Protein AF-A0A3C1FHW7-F1 (afdb_monomer_lite)

Foldseek 3Di:
DPPCPVVVLCCLQLVDFDPDDWDDDPNDTDGRNHSVRSVVVVDDDDDD

Structure (mmCIF, N/CA/C/O backbone):
data_AF-A0A3C1FHW7-F1
#
_entry.id   AF-A0A3C1FHW7-F1
#
loop_
_atom_site.group_PDB
_atom_site.id
_atom_site.type_symbol
_atom_site.label_atom_id
_atom_site.label_alt_id
_atom_site.label_comp_id
_atom_site.label_asym_id
_atom_site.label_entity_id
_atom_site.label_seq_id
_atom_site.pdbx_PDB_ins_code
_atom_site.Cartn_x
_atom_site.Cartn_y
_atom_site.Cartn_z
_atom_site.occupancy
_atom_site.B_iso_or_equiv
_atom_site.auth_seq_id
_atom_site.auth_comp_id
_atom_site.auth_asym_id
_atom_site.auth_atom_id
_atom_site.pdbx_PDB_model_num
ATOM 1 N N . ASN A 1 1 ? 16.416 -5.247 -2.932 1.00 76.44 1 ASN A N 1
ATOM 2 C CA . ASN A 1 1 ? 16.548 -6.111 -4.133 1.00 76.44 1 ASN A CA 1
ATOM 3 C C . ASN A 1 1 ? 15.648 -5.700 -5.308 1.00 76.44 1 ASN A C 1
ATOM 5 O O . ASN A 1 1 ? 15.490 -6.495 -6.218 1.00 76.44 1 ASN A O 1
ATOM 9 N N . GLY A 1 2 ? 15.081 -4.483 -5.351 1.00 89.25 2 GLY A N 1
ATOM 10 C CA . GLY A 1 2 ? 14.464 -3.937 -6.577 1.00 89.25 2 GLY A CA 1
ATOM 11 C C . GLY A 1 2 ? 13.152 -4.580 -7.051 1.00 89.25 2 GLY A C 1
ATOM 12 O O . GLY A 1 2 ? 12.478 -4.006 -7.886 1.00 89.25 2 GLY A O 1
ATOM 13 N N . ALA A 1 3 ? 1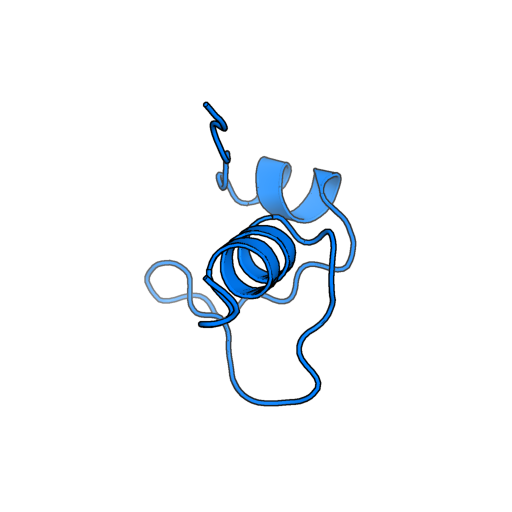2.728 -5.704 -6.470 1.00 94.81 3 ALA A N 1
ATOM 14 C CA . ALA A 1 3 ? 11.522 -6.440 -6.863 1.00 94.81 3 ALA A CA 1
ATOM 15 C C . ALA A 1 3 ? 10.181 -5.750 -6.511 1.00 94.81 3 ALA A C 1
ATOM 17 O O . ALA A 1 3 ? 9.143 -6.396 -6.517 1.00 94.81 3 ALA A O 1
ATOM 18 N N . GLY A 1 4 ? 10.189 -4.475 -6.111 1.00 94.12 4 GLY A N 1
ATOM 19 C CA . GLY A 1 4 ? 8.961 -3.716 -5.845 1.00 94.12 4 GLY A CA 1
ATOM 20 C C . GLY A 1 4 ? 8.280 -3.955 -4.492 1.00 94.12 4 GLY A C 1
ATOM 21 O O . GLY A 1 4 ? 7.260 -3.333 -4.236 1.00 94.12 4 GLY A O 1
ATOM 22 N N . LYS A 1 5 ? 8.831 -4.773 -3.581 1.00 94.31 5 LYS A N 1
ATOM 23 C CA . LYS A 1 5 ? 8.205 -5.041 -2.264 1.00 94.31 5 LYS A CA 1
ATOM 24 C C . LYS A 1 5 ? 7.848 -3.773 -1.482 1.00 94.31 5 LYS A C 1
ATOM 26 O O . LYS A 1 5 ? 6.730 -3.636 -1.007 1.00 94.31 5 LYS A O 1
ATOM 31 N N . SER A 1 6 ? 8.782 -2.828 -1.371 1.00 93.69 6 SER A N 1
ATOM 32 C CA . SER A 1 6 ? 8.524 -1.566 -0.668 1.00 93.69 6 SER A CA 1
ATOM 33 C C . SER A 1 6 ? 7.492 -0.706 -1.397 1.00 93.69 6 SER A C 1
ATOM 35 O O . SER A 1 6 ? 6.721 -0.013 -0.747 1.00 93.69 6 SER A O 1
ATOM 37 N N . THR A 1 7 ? 7.449 -0.762 -2.730 1.00 94.81 7 THR A N 1
ATOM 38 C CA . THR A 1 7 ? 6.421 -0.081 -3.529 1.00 94.81 7 THR A CA 1
ATOM 39 C C . THR A 1 7 ? 5.048 -0.689 -3.271 1.00 94.81 7 THR A C 1
ATOM 41 O O . THR A 1 7 ? 4.108 0.050 -3.008 1.00 94.81 7 THR A O 1
ATOM 44 N N . LEU A 1 8 ? 4.944 -2.020 -3.251 1.00 93.88 8 LEU A N 1
ATOM 45 C CA . LEU A 1 8 ? 3.704 -2.720 -2.928 1.00 93.88 8 LEU A CA 1
ATOM 46 C C . LEU A 1 8 ? 3.202 -2.341 -1.532 1.00 93.88 8 LEU A C 1
ATOM 48 O O . LEU A 1 8 ? 2.039 -1.988 -1.381 1.00 93.88 8 LEU A O 1
ATOM 52 N N . LEU A 1 9 ? 4.081 -2.346 -0.525 1.00 94.06 9 LEU A N 1
ATOM 53 C CA . LEU A 1 9 ? 3.706 -1.941 0.832 1.00 94.06 9 LEU A CA 1
ATOM 54 C C . LEU A 1 9 ? 3.224 -0.486 0.887 1.00 94.06 9 LEU A C 1
ATOM 56 O O . LEU A 1 9 ? 2.229 -0.218 1.549 1.00 94.06 9 LEU A O 1
ATOM 60 N N . LYS A 1 10 ? 3.870 0.431 0.154 1.00 94.44 10 LYS A N 1
ATOM 61 C CA . LYS A 1 10 ? 3.433 1.834 0.050 1.00 94.44 10 LYS A CA 1
ATOM 62 C C . LYS A 1 10 ? 2.072 1.987 -0.630 1.00 94.44 10 LYS A C 1
ATOM 64 O O . LYS A 1 10 ? 1.325 2.888 -0.268 1.00 94.44 10 LYS A O 1
ATOM 69 N N . VAL A 1 11 ? 1.750 1.139 -1.605 1.00 95.69 11 VAL A N 1
ATOM 70 C CA . VAL A 1 11 ? 0.424 1.126 -2.241 1.00 95.69 11 VAL A CA 1
ATOM 71 C C . VAL A 1 11 ? -0.632 0.610 -1.262 1.00 95.69 11 VAL A C 1
ATOM 73 O O . VAL A 1 11 ? -1.656 1.258 -1.066 1.00 95.69 11 VAL A O 1
ATOM 76 N N . LEU A 1 12 ? -0.362 -0.509 -0.583 1.00 94.44 12 LEU A N 1
ATOM 77 C CA . LEU A 1 12 ? -1.282 -1.080 0.408 1.00 94.44 12 LEU A CA 1
ATOM 78 C C . LEU A 1 12 ? -1.497 -0.156 1.612 1.00 94.44 12 LEU A C 1
ATOM 80 O O . LEU A 1 12 ? -2.594 -0.119 2.159 1.00 94.44 12 LEU A O 1
ATOM 84 N N . SER A 1 13 ? -0.480 0.614 2.001 1.00 95.25 13 SER A N 1
ATOM 85 C CA . SER A 1 13 ? -0.585 1.600 3.074 1.00 95.25 13 SER A CA 1
ATOM 86 C C . SER A 1 13 ? -1.189 2.932 2.633 1.00 95.25 13 SER A C 1
ATOM 88 O O . SER A 1 13 ? -1.209 3.851 3.440 1.00 95.25 13 SER A O 1
ATOM 90 N N . GLY A 1 14 ? -1.614 3.095 1.374 1.00 95.00 14 GLY A N 1
ATOM 91 C CA . GLY A 1 14 ? -2.153 4.360 0.861 1.00 95.00 14 GLY A CA 1
ATOM 92 C C . GLY A 1 14 ? -1.135 5.501 0.763 1.00 95.00 14 GLY A C 1
ATOM 93 O O . GLY A 1 14 ? -1.520 6.654 0.578 1.00 95.00 14 GLY A O 1
ATOM 94 N N . ALA A 1 15 ? 0.161 5.208 0.900 1.00 95.31 15 ALA A N 1
ATOM 95 C CA . ALA A 1 15 ? 1.219 6.191 0.711 1.00 95.31 15 ALA A CA 1
ATOM 96 C C . ALA A 1 15 ? 1.435 6.503 -0.775 1.00 95.31 15 ALA A C 1
ATOM 98 O O . ALA A 1 15 ? 1.701 7.657 -1.103 1.00 95.31 15 ALA A O 1
ATOM 99 N N . TYR A 1 16 ? 1.320 5.497 -1.652 1.00 95.75 16 TYR A N 1
ATOM 100 C CA . TYR A 1 16 ? 1.383 5.627 -3.113 1.00 95.75 16 TYR A CA 1
ATOM 101 C C . TYR A 1 16 ? 0.067 5.192 -3.754 1.00 95.75 16 TYR A C 1
ATOM 103 O O . TYR A 1 16 ? -0.579 4.252 -3.297 1.00 95.75 16 TYR A O 1
ATOM 111 N N . HIS A 1 17 ? -0.289 5.846 -4.856 1.00 93.50 17 HIS A N 1
ATOM 112 C CA . HIS A 1 17 ? -1.421 5.454 -5.684 1.00 93.50 17 HIS A CA 1
ATOM 113 C C . HIS A 1 17 ? -0.925 4.550 -6.823 1.00 93.50 17 HIS A C 1
ATOM 115 O O . HIS A 1 17 ? 0.091 4.884 -7.435 1.00 93.50 17 HIS A O 1
ATOM 121 N N . PRO A 1 18 ? -1.552 3.388 -7.076 1.00 93.81 18 PRO A N 1
ATOM 122 C CA . PRO A 1 18 ? -1.154 2.538 -8.187 1.00 93.81 18 PRO A CA 1
ATOM 123 C C . PRO A 1 18 ? -1.585 3.169 -9.516 1.00 93.81 18 PRO A C 1
ATOM 125 O O . PRO A 1 18 ? -2.707 3.650 -9.640 1.00 93.81 18 PRO A O 1
ATOM 128 N N . ASP A 1 19 ? -0.734 3.083 -10.539 1.00 93.94 19 ASP A N 1
ATOM 129 C CA . ASP A 1 19 ? -1.046 3.604 -11.881 1.00 93.94 19 ASP A CA 1
ATOM 130 C C . ASP A 1 19 ? -2.226 2.871 -12.555 1.00 93.94 19 ASP A C 1
ATOM 132 O O . ASP A 1 19 ? -2.832 3.372 -13.501 1.00 93.94 19 ASP A O 1
ATOM 136 N N . GLY A 1 20 ? -2.563 1.670 -12.076 1.00 94.44 20 GLY A N 1
ATOM 137 C CA . GLY A 1 20 ? -3.696 0.883 -12.545 1.00 94.44 20 GLY A CA 1
ATOM 138 C C . GLY A 1 20 ? -3.917 -0.390 -11.729 1.00 94.44 20 GLY A C 1
ATOM 139 O O . GLY A 1 20 ? -3.148 -0.719 -10.825 1.00 94.44 20 GLY A O 1
ATOM 140 N N . GLY A 1 21 ? -4.979 -1.120 -12.070 1.00 95.31 21 GLY A N 1
ATOM 141 C CA . GLY A 1 21 ? -5.426 -2.301 -11.331 1.00 95.31 21 GLY A CA 1
ATOM 142 C C . GLY A 1 21 ? -6.435 -1.968 -10.233 1.00 95.31 21 GLY A C 1
ATOM 143 O O . GLY A 1 21 ? -7.042 -0.895 -10.222 1.00 95.31 21 GLY A O 1
ATOM 144 N N . GLU A 1 22 ? -6.662 -2.921 -9.331 1.00 95.88 22 GLU A N 1
ATOM 145 C CA . GLU A 1 22 ? -7.695 -2.814 -8.300 1.00 95.88 22 GLU A CA 1
ATOM 146 C C . GLU A 1 22 ? -7.165 -3.304 -6.952 1.00 95.88 22 GLU A C 1
ATOM 148 O O . GLU A 1 22 ? -6.469 -4.317 -6.876 1.00 95.88 22 GLU A O 1
ATOM 153 N N . LEU A 1 23 ? -7.513 -2.583 -5.885 1.00 95.00 23 LEU A N 1
ATOM 154 C CA . LEU A 1 23 ? -7.311 -3.021 -4.511 1.00 95.00 23 LEU A CA 1
ATOM 155 C C . LEU A 1 23 ? -8.655 -3.500 -3.967 1.00 95.00 23 LEU A C 1
ATOM 157 O O . LEU A 1 23 ? -9.652 -2.779 -4.031 1.00 95.00 23 LEU A O 1
ATOM 161 N N . ILE A 1 24 ? -8.676 -4.720 -3.440 1.00 95.94 24 ILE A N 1
ATOM 162 C CA . ILE A 1 24 ? -9.869 -5.340 -2.866 1.00 95.94 24 ILE A CA 1
ATOM 163 C C . ILE A 1 24 ? -9.541 -5.749 -1.430 1.00 95.94 24 ILE A C 1
ATOM 165 O O . ILE A 1 24 ? -8.557 -6.452 -1.192 1.00 95.94 24 ILE A O 1
ATOM 169 N N . LEU A 1 25 ? -10.360 -5.297 -0.480 1.00 94.38 25 LEU A N 1
ATOM 170 C CA . LEU A 1 25 ? -10.282 -5.650 0.934 1.00 94.38 25 LEU A CA 1
ATOM 171 C C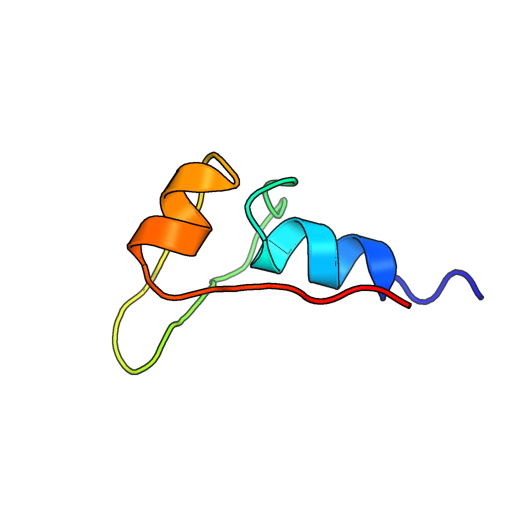 . LEU A 1 25 ? -11.564 -6.389 1.336 1.00 94.38 25 LEU A C 1
ATOM 173 O O . LEU A 1 25 ? -12.636 -5.792 1.457 1.00 94.38 25 LEU A O 1
ATOM 177 N N . GLY A 1 26 ? -11.455 -7.706 1.513 1.00 92.44 26 GLY A N 1
ATOM 178 C CA . GLY A 1 26 ? -12.625 -8.575 1.643 1.00 92.44 26 GLY A CA 1
ATOM 179 C C . GLY A 1 26 ? -13.418 -8.590 0.335 1.00 92.44 26 GLY A C 1
ATOM 180 O O . GLY A 1 26 ? -12.882 -8.964 -0.701 1.00 92.44 26 GLY A O 1
ATOM 181 N N . GLU A 1 27 ? -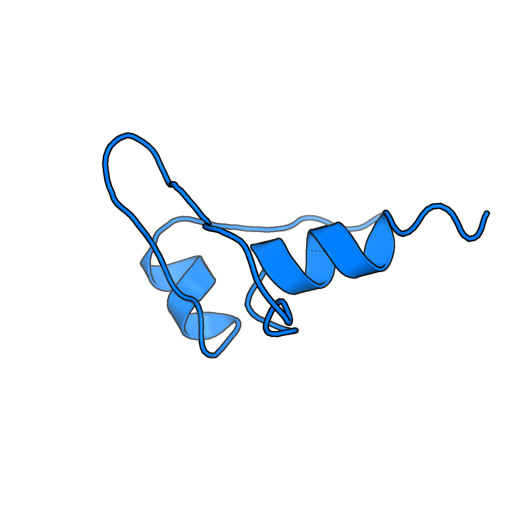14.673 -8.148 0.383 1.00 95.50 27 GLU A N 1
ATOM 182 C CA . GLU A 1 27 ? -15.539 -7.996 -0.798 1.00 95.50 27 GLU A CA 1
ATOM 183 C C . GLU A 1 27 ? -15.579 -6.547 -1.320 1.00 95.50 27 GLU A C 1
ATOM 185 O O . GLU A 1 27 ? -16.194 -6.264 -2.347 1.00 95.50 27 GLU A O 1
ATOM 190 N N . ASN A 1 28 ? -14.912 -5.613 -0.632 1.00 94.31 28 ASN A N 1
ATOM 191 C CA . ASN A 1 28 ? -14.978 -4.192 -0.947 1.00 94.31 28 ASN A CA 1
ATOM 192 C C . ASN A 1 28 ? -13.799 -3.761 -1.813 1.00 94.31 28 ASN A C 1
ATOM 194 O O . ASN A 1 28 ? -12.636 -3.914 -1.433 1.00 94.31 28 ASN A O 1
ATOM 198 N N . ARG A 1 29 ? -14.093 -3.128 -2.949 1.00 96.00 29 ARG A N 1
ATOM 199 C CA . ARG A 1 29 ? -13.084 -2.378 -3.695 1.00 96.00 29 ARG A CA 1
ATOM 200 C C . ARG A 1 29 ? -12.697 -1.135 -2.897 1.00 96.00 29 ARG A C 1
ATOM 202 O O . ARG A 1 29 ? -13.562 -0.343 -2.530 1.00 96.00 29 ARG A O 1
ATOM 209 N N . VAL A 1 30 ? -11.403 -0.956 -2.659 1.00 95.06 30 VAL A N 1
ATOM 210 C CA . VAL A 1 30 ? -10.854 0.177 -1.908 1.00 95.06 30 VAL A CA 1
ATOM 211 C C . VAL A 1 30 ? -9.934 1.012 -2.788 1.00 95.06 30 VAL A C 1
ATOM 213 O O . VAL A 1 30 ? -9.324 0.521 -3.737 1.00 95.06 30 VAL A O 1
ATOM 216 N N . ASN A 1 31 ? -9.843 2.299 -2.475 1.00 94.56 31 ASN A N 1
ATOM 217 C CA . ASN A 1 31 ? -8.905 3.211 -3.109 1.00 94.56 31 ASN A CA 1
ATOM 218 C C . ASN A 1 31 ? -8.385 4.188 -2.054 1.00 94.56 31 ASN A C 1
ATOM 220 O O . ASN A 1 31 ? -9.091 5.110 -1.647 1.00 94.56 31 ASN A O 1
ATOM 224 N N . PHE A 1 32 ? -7.175 3.944 -1.558 1.00 95.56 32 PHE A N 1
ATOM 225 C CA . PHE A 1 32 ? -6.592 4.766 -0.507 1.00 95.56 32 PHE A CA 1
ATOM 226 C C . PHE A 1 32 ? -5.887 5.977 -1.115 1.00 95.56 32 PHE A C 1
ATOM 228 O O . PHE A 1 32 ? -4.950 5.841 -1.897 1.00 95.56 32 PHE A O 1
ATOM 235 N N . HIS A 1 33 ? -6.327 7.169 -0.716 1.00 92.88 33 HIS A N 1
ATOM 236 C CA . HIS A 1 33 ? -5.715 8.443 -1.108 1.00 92.88 33 HIS A CA 1
ATOM 237 C C . HIS A 1 33 ? -4.781 9.017 -0.033 1.00 92.88 33 HIS A C 1
ATOM 239 O O . HIS A 1 33 ? -4.219 10.097 -0.205 1.00 92.88 33 HIS A O 1
ATOM 245 N N . SER A 1 34 ? -4.636 8.318 1.093 1.00 95.31 34 SER A N 1
ATOM 246 C CA . SER A 1 34 ? -3.701 8.655 2.159 1.00 95.31 34 SER A CA 1
ATOM 247 C C . SER A 1 34 ? -3.477 7.450 3.080 1.00 95.31 34 SER A C 1
ATOM 249 O O . SER A 1 34 ? -4.321 6.546 3.128 1.00 95.31 34 SER A O 1
ATOM 251 N N . PRO A 1 35 ? -2.404 7.460 3.890 1.00 95.75 35 PRO A N 1
ATOM 252 C CA . PRO A 1 35 ? -2.231 6.469 4.944 1.00 95.75 35 PRO A CA 1
ATOM 253 C C . PRO A 1 35 ? -3.342 6.455 5.991 1.00 95.75 35 PRO A C 1
ATOM 255 O O . PRO A 1 35 ? -3.700 5.389 6.483 1.00 95.75 35 PRO A O 1
ATOM 258 N N . ALA A 1 36 ? -3.932 7.613 6.297 1.00 96.50 36 ALA A N 1
ATOM 259 C CA . ALA A 1 36 ? -5.062 7.691 7.219 1.00 96.50 36 ALA A CA 1
ATOM 260 C C . ALA A 1 36 ? -6.277 6.908 6.691 1.00 96.50 36 ALA A C 1
ATOM 262 O O . ALA A 1 36 ? -6.854 6.122 7.433 1.00 96.50 36 ALA A O 1
ATOM 263 N N . ALA A 1 37 ? -6.591 7.033 5.396 1.00 95.75 37 ALA A N 1
ATOM 264 C CA . ALA A 1 37 ? -7.695 6.300 4.774 1.00 95.75 37 ALA A CA 1
ATOM 265 C C . ALA A 1 37 ? -7.484 4.775 4.801 1.00 95.75 37 ALA A C 1
ATOM 267 O O . ALA A 1 37 ? -8.432 4.017 4.995 1.00 95.75 37 ALA A O 1
ATOM 268 N N . ALA A 1 38 ? -6.239 4.315 4.633 1.00 96.25 38 ALA A N 1
ATOM 269 C CA . ALA A 1 38 ? -5.906 2.896 4.752 1.00 96.25 38 ALA A CA 1
ATOM 270 C C . ALA A 1 38 ? -6.118 2.386 6.190 1.00 96.25 38 ALA A C 1
ATOM 272 O O . ALA A 1 38 ? -6.721 1.332 6.389 1.00 96.25 38 ALA A O 1
ATOM 273 N N . ILE A 1 39 ? -5.693 3.166 7.190 1.00 95.88 39 ILE A N 1
ATOM 274 C CA . ILE A 1 39 ? -5.870 2.842 8.614 1.00 95.88 39 ILE A CA 1
ATOM 275 C C . ILE A 1 39 ? -7.353 2.806 9.001 1.00 95.88 39 ILE A C 1
ATOM 277 O O . ILE A 1 39 ? -7.779 1.866 9.669 1.00 95.88 39 ILE A O 1
ATOM 281 N N . GLU A 1 40 ? -8.147 3.784 8.560 1.00 95.62 40 GLU A N 1
ATOM 282 C CA . GLU A 1 40 ? -9.600 3.824 8.788 1.00 95.62 40 GLU A CA 1
ATOM 283 C C . GLU A 1 40 ? -10.316 2.608 8.184 1.00 95.62 40 GLU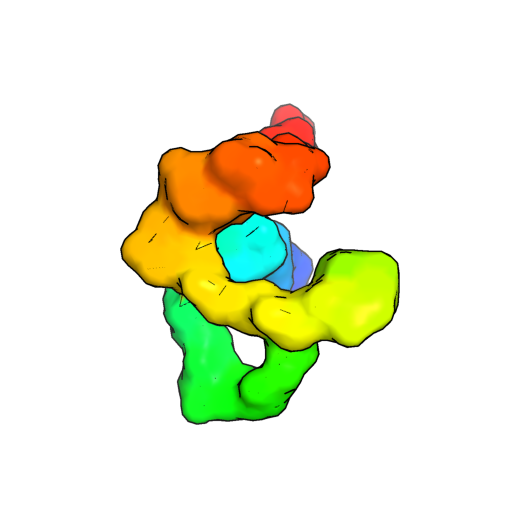 A C 1
ATOM 285 O O . GLU A 1 40 ? -11.271 2.098 8.766 1.00 95.62 40 GLU A O 1
ATOM 290 N N . ALA A 1 41 ? -9.814 2.090 7.059 1.00 95.19 41 ALA A N 1
ATOM 291 C CA . ALA A 1 41 ? -10.295 0.854 6.449 1.00 95.19 41 ALA A CA 1
ATOM 292 C C . ALA A 1 41 ? -9.768 -0.428 7.130 1.00 95.19 41 ALA A C 1
ATOM 294 O O . ALA A 1 41 ? -10.070 -1.531 6.675 1.00 95.19 41 ALA A O 1
ATOM 295 N N . GLY A 1 42 ? -8.986 -0.311 8.208 1.00 94.94 42 GLY A N 1
ATOM 296 C CA . GLY A 1 42 ? -8.447 -1.437 8.973 1.00 94.94 42 GLY A CA 1
ATOM 297 C C . GLY A 1 42 ? -7.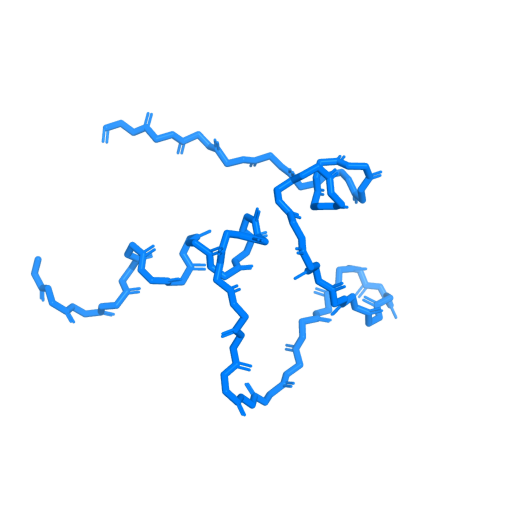105 -1.977 8.470 1.00 94.94 42 GLY A C 1
ATOM 298 O O . GLY A 1 42 ? -6.675 -3.043 8.913 1.00 94.94 42 GLY A O 1
ATOM 299 N N . VAL A 1 43 ? -6.421 -1.269 7.567 1.00 94.50 43 VAL A N 1
ATOM 300 C CA . VAL A 1 43 ? -5.100 -1.661 7.059 1.00 94.50 43 VAL A CA 1
ATOM 301 C C . VAL A 1 43 ? -3.999 -1.017 7.900 1.00 94.50 43 VAL A C 1
ATOM 303 O O . VAL A 1 43 ? -3.854 0.201 7.943 1.00 94.50 43 VAL A O 1
ATOM 306 N N . SER A 1 44 ? -3.171 -1.847 8.533 1.00 90.81 44 SER A N 1
ATOM 307 C CA . SER A 1 44 ? -1.969 -1.415 9.250 1.00 90.81 44 SER A CA 1
ATOM 308 C C . SER A 1 44 ? -0.740 -2.128 8.693 1.00 90.81 44 SER A C 1
ATOM 310 O O . SER A 1 44 ? -0.756 -3.339 8.472 1.00 90.81 44 SER A 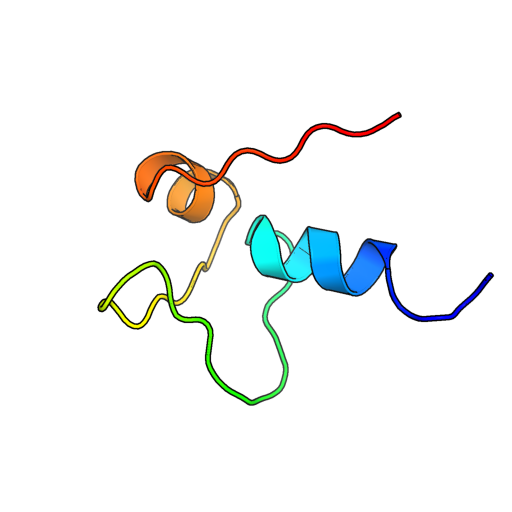O 1
ATOM 312 N N . THR A 1 45 ? 0.335 -1.378 8.453 1.00 87.62 45 THR A N 1
ATOM 313 C CA . THR A 1 45 ? 1.610 -1.910 7.956 1.00 87.62 45 THR A CA 1
ATOM 314 C C . THR A 1 45 ? 2.682 -1.802 9.031 1.00 87.62 45 THR A C 1
ATOM 316 O O . THR A 1 45 ? 2.965 -0.700 9.499 1.00 87.62 45 THR A O 1
ATOM 319 N N . VAL A 1 46 ? 3.320 -2.922 9.373 1.00 83.88 46 VAL A N 1
ATOM 320 C CA . VAL A 1 46 ? 4.492 -2.961 10.259 1.00 83.88 46 VAL A CA 1
ATOM 321 C C . VAL A 1 46 ? 5.748 -3.117 9.406 1.00 83.88 46 VAL A C 1
ATOM 323 O O . VAL A 1 46 ? 5.789 -3.960 8.510 1.00 83.88 46 VAL A O 1
ATOM 326 N N . TYR A 1 47 ? 6.769 -2.312 9.691 1.00 71.31 47 TYR A N 1
ATOM 327 C CA . TYR A 1 47 ? 8.073 -2.381 9.031 1.00 71.31 47 TYR A CA 1
ATOM 328 C C . TYR A 1 47 ? 9.133 -2.889 10.018 1.00 71.31 47 TYR A C 1
ATOM 330 O O . TYR A 1 47 ? 9.028 -2.633 11.218 1.00 71.31 47 TYR A O 1
ATOM 338 N N . GLN A 1 48 ? 10.135 -3.601 9.499 1.00 60.94 48 GLN A N 1
ATOM 339 C CA . GLN A 1 48 ? 11.375 -3.975 10.189 1.00 60.94 48 GLN A CA 1
ATOM 340 C C . GLN A 1 48 ? 12.563 -3.413 9.413 1.00 60.94 48 GLN A C 1
ATOM 342 O O . GLN A 1 48 ? 12.465 -3.376 8.161 1.00 60.94 48 GLN A O 1
#

Radius of gyration: 10.75 Å; chains: 1; bounding box: 32×17×23 Å

Sequence (48 aa):
NGAGKSTLLKVLSGAYHPDGGELILGENRVNFHSPAAAIEAGVSTVYQ

pLDDT: mean 92.71, std 6.58, range [60.94, 96.5]

Secondary structure (DSSP, 8-state):
--SSHHHHHHHHTTSS--SSS-EEETTEEE--SSHHHHHHTT------